Protein AF-A0A4R3E0W0-F1 (afdb_monomer)

Nearest PDB structures (foldseek):
  1n26-assembly1_A  TM=5.695E-01  e=1.295E-02  Homo sapiens
  6v8i-assembly1_BJ  TM=6.475E-01  e=3.411E-02  Dubowvirus dv80alpha
  5fuc-assembly2_C  TM=5.820E-01  e=2.470E-02  Homo sapiens
  6v8i-assembly1_DK  TM=6.046E-01  e=4.971E-02  Dubowvirus dv80alpha
  1u41-assembly1_B  TM=4.455E-01  e=6.505E-02  Mus musculus

Foldseek 3Di:
DDWDWDWDWDDDPPQFPKIKTQTAGPVRD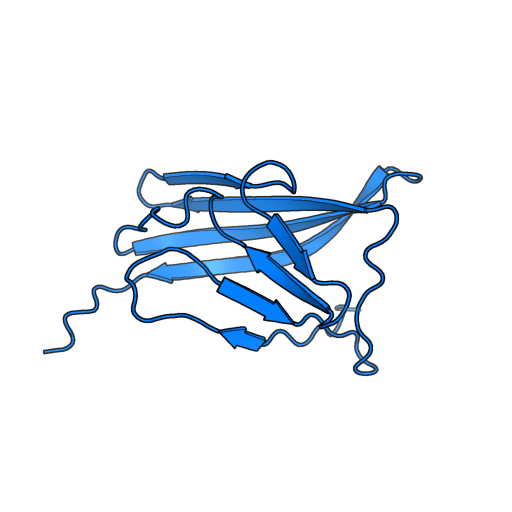QDDPPQKWKWKWKDDPPDTDIDTPVFAWDADPVRSMIMGHGPVRPDHDDFAKIKMWMWMARNVPRDIDTPDIDMDGHHPPPPD

Mean predicted aligned error: 6.67 Å

Radius of gyration: 14.67 Å; Cα contacts (8 Å, |Δi|>4): 225; chains: 1; bounding box: 36×29×45 Å

Structure (mmCIF, N/CA/C/O backbone):
data_AF-A0A4R3E0W0-F1
#
_entry.id   AF-A0A4R3E0W0-F1
#
loop_
_atom_site.group_PDB
_atom_site.id
_atom_site.type_symbol
_atom_site.label_atom_id
_atom_site.label_alt_id
_atom_site.label_comp_id
_atom_site.label_asym_id
_atom_site.label_entity_id
_atom_site.label_seq_id
_atom_site.pdbx_PDB_ins_code
_atom_site.Cartn_x
_atom_site.Cartn_y
_atom_site.Cartn_z
_atom_site.occupancy
_atom_site.B_iso_or_equiv
_atom_site.auth_seq_id
_atom_site.auth_comp_id
_atom_site.auth_asym_id
_atom_site.auth_atom_id
_atom_site.pdbx_PDB_model_num
ATOM 1 N N . MET A 1 1 ? 2.244 -15.351 -16.275 1.00 36.16 1 MET A N 1
ATOM 2 C CA . MET A 1 1 ? 3.414 -15.180 -15.389 1.00 36.16 1 MET A CA 1
ATOM 3 C C . MET A 1 1 ? 2.991 -14.205 -14.309 1.00 36.16 1 MET A C 1
ATOM 5 O O . MET A 1 1 ? 2.738 -13.058 -14.642 1.00 36.16 1 MET A O 1
ATOM 9 N N . GLY A 1 2 ? 2.767 -14.678 -13.081 1.00 40.38 2 GLY A N 1
ATOM 10 C CA . GLY A 1 2 ? 2.476 -13.800 -11.944 1.00 40.38 2 GLY A CA 1
ATOM 11 C C . GLY A 1 2 ? 3.788 -13.241 -11.407 1.00 40.38 2 GLY A C 1
ATOM 12 O O . GLY A 1 2 ? 4.766 -13.984 -11.329 1.00 40.38 2 GLY A O 1
ATOM 13 N N . ALA A 1 3 ? 3.840 -11.948 -11.107 1.00 44.12 3 ALA A N 1
ATOM 14 C CA . ALA A 1 3 ? 5.020 -11.365 -10.490 1.00 44.12 3 ALA A CA 1
ATOM 15 C C . ALA A 1 3 ? 5.093 -11.836 -9.028 1.00 44.12 3 ALA A C 1
ATOM 17 O O . ALA A 1 3 ? 4.167 -11.605 -8.254 1.00 44.12 3 ALA A O 1
ATOM 18 N N . ALA A 1 4 ? 6.157 -12.565 -8.683 1.00 47.25 4 ALA A N 1
ATOM 19 C CA . ALA A 1 4 ? 6.397 -13.069 -7.336 1.00 47.25 4 ALA A CA 1
ATOM 20 C C . ALA A 1 4 ? 6.996 -11.940 -6.490 1.00 47.25 4 ALA A C 1
ATOM 22 O O . ALA A 1 4 ? 8.214 -11.826 -6.385 1.00 47.25 4 ALA A O 1
ATOM 23 N N . TYR A 1 5 ? 6.133 -11.071 -5.969 1.00 53.31 5 TYR A N 1
ATOM 24 C CA . TYR A 1 5 ? 6.519 -10.114 -4.941 1.00 53.31 5 TYR A CA 1
ATOM 25 C C . TYR A 1 5 ? 6.228 -10.723 -3.570 1.00 53.31 5 TYR A C 1
ATOM 27 O O . TYR A 1 5 ? 5.110 -11.172 -3.313 1.00 53.31 5 TYR A O 1
ATOM 35 N N . GLU A 1 6 ? 7.234 -10.756 -2.700 1.00 54.75 6 GLU A N 1
ATOM 36 C CA . GLU A 1 6 ? 7.047 -11.041 -1.276 1.00 54.75 6 GLU A CA 1
ATOM 37 C C . GLU A 1 6 ? 6.745 -9.721 -0.553 1.00 54.75 6 GLU A C 1
ATOM 39 O O . GLU A 1 6 ? 7.366 -8.694 -0.837 1.00 54.75 6 GLU A O 1
ATOM 44 N N . CYS A 1 7 ? 5.756 -9.739 0.344 1.00 55.00 7 CYS A N 1
ATOM 45 C CA . CYS A 1 7 ? 5.312 -8.578 1.106 1.00 55.00 7 CYS A CA 1
ATOM 46 C C . CYS A 1 7 ? 5.224 -8.954 2.586 1.00 55.00 7 CYS A C 1
ATOM 48 O O . CYS A 1 7 ? 4.377 -9.762 2.972 1.00 55.00 7 CYS A O 1
ATOM 50 N N . THR A 1 8 ? 6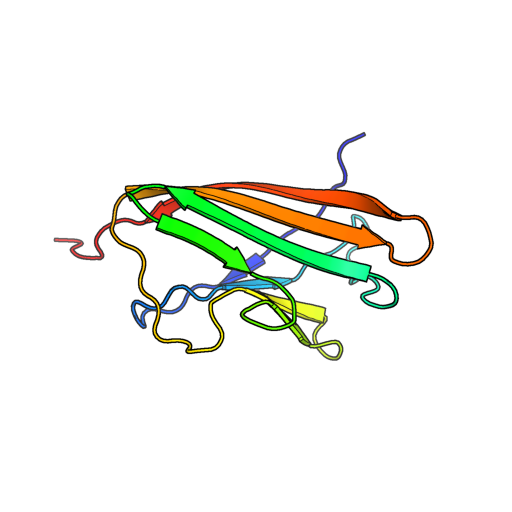.059 -8.329 3.412 1.00 62.22 8 THR A N 1
ATOM 51 C CA . THR A 1 8 ? 5.891 -8.333 4.869 1.00 62.22 8 THR A CA 1
ATOM 52 C C . THR A 1 8 ? 5.020 -7.146 5.255 1.00 62.22 8 THR A C 1
ATOM 54 O O . THR A 1 8 ? 5.318 -6.024 4.850 1.00 62.22 8 THR A O 1
ATOM 57 N N . LEU A 1 9 ? 3.948 -7.407 6.004 1.00 63.09 9 LEU A N 1
ATOM 58 C CA . LEU A 1 9 ? 3.040 -6.393 6.532 1.00 63.09 9 LEU A CA 1
ATOM 59 C C . LEU A 1 9 ? 3.196 -6.331 8.053 1.00 63.09 9 LEU A C 1
ATOM 61 O O . LEU A 1 9 ? 2.978 -7.330 8.736 1.00 63.09 9 LEU A O 1
ATOM 65 N N . GLU A 1 10 ? 3.564 -5.160 8.563 1.00 60.84 10 GLU A N 1
ATOM 66 C CA . GLU A 1 10 ? 3.673 -4.883 9.998 1.00 60.84 10 GLU A CA 1
ATOM 67 C C . GLU A 1 10 ? 2.551 -3.922 10.421 1.00 60.84 10 GLU A C 1
ATOM 69 O O . GLU A 1 10 ? 2.322 -2.904 9.765 1.00 60.84 10 GLU A O 1
ATOM 74 N N . THR A 1 11 ? 1.833 -4.259 11.498 1.00 59.94 11 THR A N 1
ATOM 75 C CA . THR A 1 11 ? 0.737 -3.457 12.073 1.00 59.94 11 THR A CA 1
ATOM 76 C C . THR A 1 11 ? 1.032 -3.125 13.531 1.00 59.94 11 THR A C 1
ATOM 78 O O . THR A 1 11 ? 1.499 -3.995 14.269 1.00 59.94 11 THR A O 1
ATOM 81 N N . THR A 1 12 ? 0.723 -1.902 13.958 1.00 58.69 12 THR A N 1
ATOM 82 C CA . THR A 1 12 ? 0.850 -1.436 15.349 1.00 58.69 12 THR A CA 1
ATOM 83 C C . THR A 1 12 ? -0.461 -1.643 16.123 1.00 58.69 12 THR A C 1
ATOM 85 O O . THR A 1 12 ? -1.522 -1.855 15.535 1.00 58.69 12 THR A O 1
ATOM 88 N N . ASP A 1 13 ? -0.404 -1.622 17.458 1.00 61.56 13 ASP A N 1
ATOM 89 C CA . ASP A 1 13 ? -1.578 -1.726 18.341 1.00 61.56 13 ASP A CA 1
ATOM 90 C C . ASP A 1 13 ? -2.277 -0.37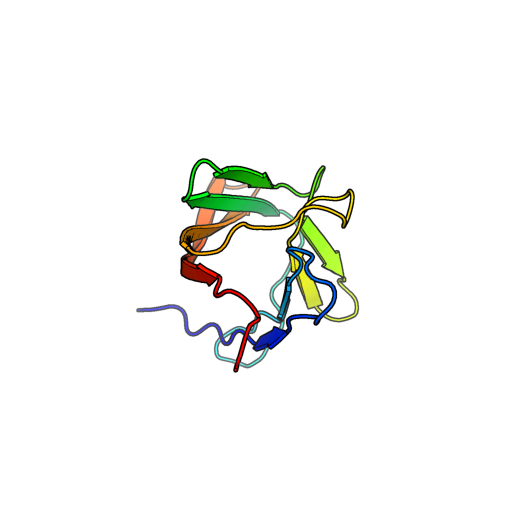4 18.590 1.00 61.56 13 ASP A C 1
ATOM 92 O O . ASP A 1 13 ? -3.254 -0.307 19.335 1.00 61.56 13 ASP A O 1
ATOM 96 N N . ASP A 1 14 ? -1.818 0.703 17.947 1.00 65.69 14 ASP A N 1
ATOM 97 C CA . ASP A 1 14 ? -2.206 2.091 18.239 1.00 65.69 14 ASP A CA 1
ATOM 98 C C . ASP A 1 14 ? -3.585 2.521 17.681 1.00 65.69 14 ASP A C 1
ATOM 100 O O . ASP A 1 14 ? -3.938 3.703 17.684 1.00 65.69 14 ASP A O 1
ATOM 104 N N . GLU A 1 15 ? -4.417 1.564 17.264 1.00 69.81 15 GLU A N 1
ATOM 105 C CA . GLU A 1 15 ? -5.734 1.752 16.629 1.00 69.81 15 GLU A CA 1
ATOM 106 C C . GLU A 1 15 ? -5.705 2.579 15.325 1.00 69.81 15 GLU A C 1
ATOM 108 O O . GLU A 1 15 ? -6.769 2.826 14.742 1.00 69.81 15 GLU A O 1
ATOM 113 N N . THR A 1 16 ? -4.532 3.016 14.846 1.00 82.88 16 THR A N 1
ATOM 114 C CA . THR A 1 16 ? -4.408 3.814 13.624 1.00 82.88 16 THR A CA 1
ATOM 115 C C . THR A 1 16 ? -4.298 2.929 12.390 1.00 82.88 16 THR A C 1
ATOM 117 O O . THR A 1 16 ? -3.802 1.803 12.413 1.00 82.88 16 THR A O 1
ATOM 120 N N . PHE A 1 17 ? -4.805 3.436 11.270 1.00 84.50 17 PHE A N 1
ATOM 121 C CA . PHE A 1 17 ? -4.613 2.796 9.983 1.00 84.50 17 PHE A CA 1
ATOM 122 C C . PHE A 1 17 ? -3.267 3.201 9.396 1.00 84.50 17 PHE A C 1
ATOM 124 O O . PHE A 1 17 ? -3.153 4.188 8.663 1.00 84.50 17 PHE A O 1
ATOM 131 N N . LEU A 1 18 ? -2.259 2.408 9.737 1.00 88.12 18 LEU A N 1
ATOM 132 C CA . LEU A 1 18 ? -0.900 2.551 9.257 1.00 88.12 18 LEU A CA 1
ATOM 133 C C . LEU A 1 18 ? -0.299 1.166 9.048 1.00 88.12 18 LEU A C 1
ATOM 135 O O . LEU A 1 18 ? -0.389 0.302 9.918 1.00 88.12 18 LEU A O 1
ATOM 139 N N . PHE A 1 19 ? 0.310 0.952 7.890 1.00 85.75 19 PHE A N 1
ATOM 140 C CA . PHE A 1 19 ? 1.070 -0.263 7.638 1.00 85.75 19 PHE A CA 1
ATOM 141 C C . PHE A 1 19 ? 2.252 0.038 6.726 1.00 85.75 19 PHE A C 1
ATOM 143 O O . PHE A 1 19 ? 2.173 0.883 5.828 1.00 85.75 19 PHE A O 1
ATOM 150 N N . SER A 1 20 ? 3.344 -0.678 6.958 1.00 88.19 20 SER A N 1
ATOM 151 C CA . SER A 1 20 ? 4.538 -0.618 6.123 1.00 88.19 20 SER A CA 1
ATOM 152 C C . SER A 1 20 ? 4.675 -1.913 5.336 1.00 88.19 20 SER A C 1
ATOM 154 O O . SER A 1 20 ? 4.386 -3.000 5.840 1.00 88.19 20 SER A O 1
ATOM 156 N N . ILE A 1 21 ? 5.100 -1.779 4.084 1.00 85.75 21 ILE A N 1
ATOM 157 C CA . ILE A 1 21 ? 5.384 -2.881 3.175 1.00 85.75 21 ILE A CA 1
ATOM 158 C C . ILE A 1 21 ? 6.854 -2.821 2.782 1.00 85.75 21 ILE A C 1
ATOM 160 O O . ILE A 1 21 ? 7.382 -1.760 2.454 1.00 85.75 21 ILE A O 1
ATOM 164 N N . LEU A 1 22 ? 7.489 -3.989 2.756 1.00 87.19 22 LEU A N 1
ATOM 165 C CA . LEU A 1 22 ? 8.832 -4.193 2.219 1.00 87.19 22 LEU A CA 1
ATOM 166 C C . LEU A 1 22 ? 8.733 -5.018 0.930 1.00 87.19 22 LEU A C 1
ATOM 168 O O . LEU A 1 22 ? 8.837 -6.245 0.991 1.00 87.19 22 LEU A O 1
ATOM 172 N N . PRO A 1 23 ? 8.479 -4.389 -0.230 1.00 80.19 23 PRO A N 1
ATOM 173 C CA . PRO A 1 23 ? 8.367 -5.124 -1.478 1.00 80.19 23 PRO A CA 1
ATOM 174 C C . PRO A 1 23 ? 9.733 -5.641 -1.920 1.00 80.19 23 PRO A C 1
ATOM 176 O O . PRO A 1 23 ? 10.734 -4.922 -1.892 1.00 80.19 23 PRO A O 1
ATOM 179 N N . ARG A 1 24 ? 9.763 -6.891 -2.379 1.00 82.62 24 ARG A N 1
ATOM 180 C CA . ARG A 1 24 ? 10.947 -7.512 -2.981 1.00 82.62 24 ARG A CA 1
ATOM 181 C C . ARG A 1 24 ? 10.579 -8.215 -4.272 1.00 82.62 24 ARG A C 1
ATOM 183 O O . ARG A 1 24 ? 9.521 -8.832 -4.343 1.00 82.62 24 ARG A O 1
ATOM 190 N N . ASP A 1 25 ? 11.437 -8.120 -5.282 1.00 80.06 25 ASP A N 1
ATOM 191 C CA . ASP A 1 25 ? 11.298 -8.927 -6.494 1.00 80.06 25 ASP A CA 1
ATOM 192 C C . ASP A 1 25 ? 11.576 -10.419 -6.217 1.00 80.06 25 ASP A C 1
ATOM 194 O O . ASP A 1 25 ? 11.996 -10.809 -5.127 1.00 80.06 25 ASP A O 1
ATOM 198 N N . ALA A 1 26 ? 11.385 -11.267 -7.230 1.00 76.19 26 ALA A N 1
ATOM 199 C CA . ALA A 1 26 ? 11.624 -12.708 -7.114 1.00 76.19 26 ALA A CA 1
ATOM 200 C C . ALA A 1 26 ? 13.089 -13.076 -6.782 1.00 76.19 26 ALA A C 1
ATOM 202 O O . ALA A 1 26 ? 13.363 -14.212 -6.401 1.00 76.19 26 ALA A O 1
ATOM 203 N N . GLY A 1 27 ? 14.030 -12.145 -6.962 1.00 81.06 27 GLY A N 1
ATOM 204 C CA . GLY A 1 27 ? 15.437 -12.282 -6.591 1.00 81.06 27 GLY A CA 1
ATOM 205 C C . GLY A 1 27 ? 15.764 -11.729 -5.199 1.00 81.06 27 GLY A C 1
ATOM 206 O O . GLY A 1 27 ? 16.924 -11.782 -4.798 1.00 81.06 27 GLY A O 1
ATOM 207 N N . GLY A 1 28 ? 14.776 -11.205 -4.467 1.00 79.94 28 GLY A N 1
ATOM 208 C CA . GLY A 1 28 ? 14.941 -10.591 -3.149 1.00 79.94 28 GLY A CA 1
ATOM 209 C C . GLY A 1 28 ? 15.388 -9.124 -3.179 1.00 79.94 28 GLY A C 1
ATOM 210 O O . GLY A 1 28 ? 15.616 -8.541 -2.110 1.00 79.94 28 GLY A O 1
ATOM 211 N N . ASN A 1 29 ? 15.509 -8.513 -4.362 1.00 81.19 29 ASN A N 1
ATOM 212 C CA . ASN A 1 29 ? 15.953 -7.130 -4.514 1.00 81.19 29 ASN A CA 1
ATOM 213 C C . ASN A 1 29 ? 14.813 -6.154 -4.221 1.00 81.19 29 ASN A C 1
ATOM 215 O O . ASN A 1 29 ? 13.654 -6.404 -4.560 1.00 81.19 29 ASN A O 1
ATOM 219 N N . ALA A 1 30 ? 15.160 -5.012 -3.632 1.00 81.50 30 ALA A N 1
ATOM 220 C CA . ALA A 1 30 ? 14.237 -3.896 -3.479 1.00 81.50 30 ALA A CA 1
ATOM 221 C C . ALA A 1 30 ? 13.840 -3.314 -4.852 1.00 81.50 30 ALA A C 1
ATOM 223 O O . ALA A 1 30 ? 14.669 -3.297 -5.771 1.00 81.50 30 ALA A O 1
ATOM 224 N N . PRO A 1 31 ? 12.604 -2.809 -5.015 1.00 77.69 31 PRO A N 1
ATOM 225 C CA . PRO A 1 31 ? 12.211 -2.125 -6.236 1.00 77.69 31 PRO A CA 1
ATOM 226 C C . PRO A 1 31 ? 12.946 -0.791 -6.390 1.00 77.69 31 PRO A C 1
ATOM 228 O O . PRO A 1 31 ? 13.405 -0.177 -5.429 1.00 77.69 31 PRO A O 1
ATOM 231 N N . THR A 1 32 ? 13.036 -0.325 -7.634 1.00 81.25 32 THR A N 1
ATOM 232 C CA . THR A 1 32 ? 13.509 1.028 -7.936 1.00 81.25 32 THR A CA 1
ATOM 233 C C . THR A 1 32 ? 12.340 2.000 -7.844 1.00 81.25 32 THR A C 1
ATOM 235 O O . THR A 1 32 ? 11.390 1.881 -8.613 1.00 81.25 32 THR A O 1
ATOM 238 N N . TRP A 1 33 ? 12.434 2.968 -6.933 1.00 80.62 33 TRP A N 1
ATOM 239 C CA . TRP A 1 33 ? 11.358 3.928 -6.665 1.00 80.62 33 TRP A CA 1
ATOM 240 C C . TRP A 1 33 ? 11.364 5.157 -7.592 1.00 80.62 33 TRP A C 1
ATOM 242 O O . TRP A 1 33 ? 10.375 5.881 -7.702 1.00 80.62 33 TRP A O 1
ATOM 252 N N . ALA A 1 34 ? 12.474 5.408 -8.287 1.00 81.88 34 ALA A N 1
ATOM 253 C CA . ALA A 1 34 ? 12.618 6.573 -9.154 1.00 81.88 34 ALA A CA 1
ATOM 254 C C . ALA A 1 34 ? 11.727 6.489 -10.408 1.00 81.88 34 ALA A C 1
ATOM 256 O O . ALA A 1 34 ? 11.625 5.437 -11.034 1.00 81.88 34 ALA A O 1
ATOM 257 N N . ASN A 1 35 ? 11.184 7.633 -10.840 1.00 87.00 35 ASN A N 1
ATOM 258 C CA . ASN A 1 35 ? 10.336 7.798 -12.035 1.00 87.00 35 ASN A CA 1
ATOM 259 C C . ASN A 1 35 ? 8.953 7.131 -11.974 1.00 87.00 35 ASN A C 1
ATOM 261 O O . ASN A 1 35 ? 8.345 6.894 -13.023 1.00 87.00 35 ASN A O 1
ATOM 265 N N . PHE A 1 36 ? 8.428 6.868 -10.782 1.00 88.94 36 PHE A N 1
ATOM 266 C CA . PHE A 1 36 ? 7.075 6.351 -10.607 1.00 88.94 36 PHE A CA 1
ATOM 267 C C . PHE A 1 36 ? 6.234 7.287 -9.746 1.00 88.94 36 PHE A C 1
ATOM 269 O O . PHE A 1 36 ? 6.768 7.995 -8.903 1.00 88.94 36 PHE A O 1
ATOM 276 N N . SER A 1 37 ? 4.926 7.285 -9.987 1.00 91.81 37 SER A N 1
ATOM 277 C CA . SER A 1 37 ? 3.928 7.836 -9.079 1.00 91.81 37 SER A CA 1
ATOM 278 C C . SER A 1 37 ? 3.125 6.707 -8.447 1.00 91.81 37 SER A C 1
ATOM 280 O O . SER A 1 37 ? 2.894 5.661 -9.069 1.00 91.81 37 SER A O 1
ATOM 282 N N . TYR A 1 38 ? 2.682 6.925 -7.214 1.00 92.38 38 TYR A N 1
ATOM 283 C CA . TYR A 1 38 ? 2.047 5.888 -6.408 1.00 92.38 38 TYR A CA 1
ATOM 284 C C . TYR A 1 38 ? 0.635 6.278 -6.006 1.00 92.38 38 TYR A C 1
ATOM 286 O O . TYR A 1 38 ? 0.356 7.430 -5.670 1.00 92.38 38 TYR A O 1
ATOM 294 N N . ALA A 1 39 ? -0.253 5.290 -6.024 1.00 94.44 39 ALA A N 1
ATOM 295 C CA . ALA A 1 39 ? -1.624 5.449 -5.584 1.00 94.44 39 ALA A CA 1
ATOM 296 C C . ALA A 1 39 ? -2.067 4.231 -4.779 1.00 94.44 39 ALA A C 1
ATOM 298 O O . ALA A 1 39 ? -1.899 3.083 -5.198 1.00 94.44 39 ALA A O 1
ATOM 299 N N . TYR A 1 40 ? -2.688 4.494 -3.639 1.00 94.56 40 TYR A N 1
ATOM 300 C CA . TYR A 1 40 ? -3.333 3.495 -2.810 1.00 94.56 40 TYR A CA 1
ATOM 301 C C . TYR A 1 40 ? -4.816 3.820 -2.693 1.00 94.56 40 TYR A C 1
ATOM 303 O O . TYR A 1 40 ? -5.198 4.972 -2.509 1.00 94.56 40 TYR A O 1
ATOM 311 N N . SER A 1 41 ? -5.659 2.799 -2.784 1.00 94.25 41 SER A N 1
ATOM 312 C CA . SER A 1 41 ? -7.101 2.934 -2.600 1.00 94.25 41 SER A CA 1
ATOM 313 C C . SER A 1 41 ? -7.591 1.974 -1.530 1.00 94.25 41 SER A C 1
ATOM 315 O O . SER A 1 41 ? -7.114 0.843 -1.441 1.00 94.25 41 SER A O 1
ATOM 317 N N . LEU A 1 42 ? -8.558 2.427 -0.736 1.00 93.44 42 LEU A N 1
ATOM 318 C CA . LEU A 1 42 ? -9.259 1.630 0.262 1.00 93.44 42 LEU A CA 1
ATOM 319 C C . LEU A 1 42 ? -10.738 2.022 0.268 1.00 93.44 42 LEU A C 1
ATOM 321 O O . LEU A 1 42 ? -11.085 3.176 0.518 1.00 93.44 42 LEU A O 1
ATOM 325 N N . VAL A 1 43 ? -11.620 1.059 0.014 1.00 93.94 43 VAL A N 1
ATOM 326 C CA . VAL A 1 43 ? -13.066 1.283 -0.073 1.00 93.94 43 VAL A CA 1
ATOM 327 C C . VAL A 1 43 ? -13.816 0.199 0.691 1.00 93.94 43 VAL A C 1
ATOM 329 O O . VAL A 1 43 ? -13.626 -0.992 0.453 1.00 93.94 43 VAL A O 1
ATOM 332 N N . GLY A 1 44 ? -14.707 0.598 1.593 1.00 92.25 44 GLY A N 1
ATOM 333 C CA . GLY A 1 44 ? -15.513 -0.328 2.389 1.00 92.25 44 GLY A CA 1
ATOM 334 C C . GLY A 1 44 ? -16.104 0.345 3.618 1.00 92.25 44 GLY A C 1
ATOM 335 O O . GLY A 1 44 ? -15.621 1.387 4.045 1.00 92.25 44 GLY A O 1
ATOM 336 N N . CYS A 1 45 ? -17.177 -0.217 4.175 1.00 88.44 45 CYS A N 1
ATOM 337 C CA . CYS A 1 45 ? -17.792 0.261 5.424 1.00 88.44 45 CYS A CA 1
ATOM 338 C C . CYS A 1 45 ? -18.068 1.785 5.487 1.00 88.44 45 CYS A C 1
ATOM 340 O O . CYS A 1 45 ? -17.941 2.398 6.546 1.00 88.44 45 CYS A O 1
ATOM 342 N N . GLY A 1 46 ? -18.434 2.407 4.357 1.00 87.69 46 GLY A N 1
ATOM 343 C CA . GLY A 1 46 ? -18.670 3.857 4.256 1.00 87.69 46 GLY A CA 1
ATOM 344 C C . GLY A 1 46 ? -17.407 4.722 4.132 1.00 87.69 46 GLY A C 1
ATOM 345 O O . GLY A 1 46 ? -17.516 5.944 4.107 1.00 87.69 46 GLY A O 1
ATOM 346 N N . VAL A 1 47 ? -16.226 4.109 4.037 1.00 89.75 47 VAL A N 1
ATOM 347 C CA . VAL A 1 47 ? -14.938 4.759 3.763 1.00 89.75 47 VAL A CA 1
ATOM 348 C C . VAL A 1 47 ? -14.621 4.651 2.272 1.00 89.75 47 VAL A C 1
ATOM 350 O O . VAL A 1 47 ? -14.797 3.593 1.664 1.00 89.75 47 VAL A O 1
ATOM 353 N N . CYS A 1 48 ? -14.122 5.745 1.702 1.00 93.00 48 CYS A N 1
ATOM 354 C CA . CYS A 1 48 ? -13.478 5.786 0.395 1.00 93.00 48 CYS A CA 1
ATOM 355 C C . CYS A 1 48 ? -12.224 6.647 0.530 1.00 93.00 48 CYS A C 1
ATOM 357 O O . CYS A 1 48 ? -12.305 7.873 0.538 1.00 93.00 48 CYS A O 1
ATOM 359 N N . LEU A 1 49 ? -11.082 5.992 0.687 1.00 92.00 49 LEU A N 1
ATOM 360 C CA . LEU A 1 49 ? -9.787 6.627 0.856 1.00 92.00 49 LEU A CA 1
ATOM 361 C C . LEU A 1 49 ? -8.961 6.409 -0.410 1.00 92.00 49 LEU A C 1
ATOM 363 O O . LEU A 1 49 ? -8.892 5.300 -0.939 1.00 92.00 49 LEU A O 1
ATOM 367 N N . THR A 1 50 ? -8.348 7.477 -0.902 1.00 94.25 50 THR A N 1
ATOM 368 C CA . THR A 1 50 ? -7.341 7.433 -1.963 1.00 94.25 50 THR A CA 1
ATOM 369 C C . THR A 1 50 ? -6.142 8.203 -1.450 1.00 94.25 50 THR A C 1
ATOM 371 O O . THR A 1 50 ? -6.303 9.354 -1.064 1.00 94.25 50 THR A O 1
ATOM 374 N N . LEU A 1 51 ? -4.991 7.544 -1.389 1.00 94.81 51 LEU A N 1
ATOM 375 C CA . LEU A 1 51 ? -3.737 8.115 -0.921 1.00 94.81 51 LEU A CA 1
ATOM 376 C C . LEU A 1 51 ? -2.735 8.149 -2.067 1.00 94.81 51 LEU A C 1
ATOM 378 O O . LEU A 1 51 ? -2.714 7.272 -2.933 1.00 94.81 51 LEU A O 1
ATOM 382 N N . THR A 1 52 ? -1.888 9.157 -2.021 1.00 95.12 52 THR A N 1
ATOM 383 C CA . THR A 1 52 ? -0.791 9.453 -2.929 1.00 95.12 52 THR A CA 1
ATOM 384 C C . THR A 1 52 ? 0.437 9.837 -2.107 1.00 95.12 52 THR A C 1
ATOM 386 O O . THR A 1 52 ? 0.392 9.919 -0.878 1.00 95.12 52 THR A O 1
ATOM 389 N N . GLU A 1 53 ? 1.540 10.136 -2.782 1.00 92.38 53 GLU A N 1
ATOM 390 C CA . GLU A 1 53 ? 2.753 10.668 -2.144 1.00 92.38 53 GLU A CA 1
ATOM 391 C C . GLU A 1 53 ? 2.531 12.011 -1.430 1.00 92.38 53 GLU A C 1
ATOM 393 O O . GLU A 1 53 ? 3.327 12.401 -0.582 1.00 92.38 53 GLU A O 1
ATOM 398 N N . ALA A 1 54 ? 1.454 12.734 -1.753 1.00 92.00 54 ALA A N 1
ATOM 399 C CA . ALA A 1 54 ? 1.159 14.022 -1.135 1.00 92.00 54 ALA A CA 1
ATOM 400 C C . ALA A 1 54 ? 0.455 13.907 0.229 1.00 92.00 54 ALA A C 1
ATOM 402 O O . ALA A 1 54 ? 0.493 14.862 1.004 1.00 92.00 54 ALA A O 1
ATOM 403 N N . ASP A 1 55 ? -0.228 12.792 0.504 1.00 92.06 55 ASP A N 1
ATOM 404 C CA . ASP A 1 55 ? -1.217 12.709 1.590 1.00 92.06 55 ASP A CA 1
ATOM 405 C C . ASP A 1 55 ? -1.298 11.354 2.311 1.00 92.06 55 ASP A C 1
ATOM 407 O O . ASP A 1 55 ? -2.093 11.198 3.247 1.00 92.06 55 ASP A O 1
ATOM 411 N N . GLY A 1 56 ? -0.469 10.373 1.945 1.00 91.94 56 GLY A N 1
ATOM 412 C CA . GLY A 1 56 ? -0.385 9.161 2.755 1.00 91.94 56 GLY A CA 1
ATOM 413 C C . GLY A 1 56 ? 0.503 8.023 2.278 1.00 91.94 56 GLY A C 1
ATOM 414 O O . GLY A 1 56 ? 0.424 6.933 2.844 1.00 91.94 56 GLY A O 1
ATOM 415 N N . ILE A 1 57 ? 1.327 8.234 1.257 1.00 93.81 57 ILE A N 1
ATOM 416 C CA . ILE A 1 57 ? 2.336 7.269 0.824 1.00 93.81 57 ILE A CA 1
ATOM 417 C C . ILE A 1 57 ? 3.712 7.874 1.073 1.00 93.81 57 ILE A C 1
ATOM 419 O O . ILE A 1 57 ? 4.049 8.909 0.510 1.00 93.81 57 ILE A O 1
ATOM 423 N N . GLU A 1 58 ? 4.508 7.216 1.907 1.00 92.69 58 GLU A N 1
ATOM 424 C CA . GLU A 1 58 ? 5.892 7.598 2.184 1.00 92.69 58 GLU A CA 1
ATOM 425 C C . GLU A 1 58 ? 6.829 6.467 1.767 1.00 92.69 58 GLU A C 1
ATOM 427 O O . GLU A 1 58 ? 6.559 5.295 2.033 1.00 92.69 58 GLU A O 1
ATOM 432 N N . ILE A 1 59 ? 7.934 6.826 1.115 1.00 90.31 59 ILE A N 1
ATOM 433 C CA . ILE A 1 59 ? 8.966 5.888 0.674 1.00 90.31 59 ILE A CA 1
ATOM 434 C C . ILE A 1 59 ? 10.255 6.222 1.411 1.00 90.31 59 ILE A C 1
ATOM 436 O O . ILE A 1 59 ? 10.773 7.333 1.301 1.00 90.31 59 ILE A O 1
ATOM 440 N N . ASP A 1 60 ? 10.784 5.245 2.136 1.00 89.88 60 ASP A N 1
ATOM 441 C CA . ASP A 1 60 ? 12.131 5.297 2.684 1.00 89.88 60 ASP A CA 1
ATOM 442 C C . ASP A 1 60 ? 13.076 4.528 1.756 1.00 89.88 60 ASP A C 1
ATOM 444 O O . ASP A 1 60 ? 13.122 3.296 1.754 1.00 89.88 60 ASP A O 1
ATOM 448 N N . GLU A 1 61 ? 13.847 5.260 0.951 1.00 85.19 61 GLU A N 1
ATOM 449 C CA . GLU A 1 61 ? 14.813 4.668 0.022 1.00 85.19 61 GLU A CA 1
ATOM 450 C C . GLU A 1 61 ? 15.965 3.938 0.731 1.00 85.19 61 GLU A C 1
ATOM 452 O O . GLU A 1 61 ? 16.548 3.023 0.148 1.00 85.19 61 GLU A O 1
ATOM 457 N N . ALA A 1 62 ? 16.297 4.296 1.978 1.00 86.50 62 ALA A N 1
ATOM 458 C CA . ALA A 1 62 ? 17.403 3.672 2.704 1.00 86.50 62 ALA A CA 1
ATOM 459 C C . ALA A 1 62 ? 17.055 2.248 3.159 1.00 86.50 62 ALA A C 1
ATOM 461 O O . ALA A 1 62 ? 17.920 1.370 3.179 1.00 86.50 62 ALA A O 1
ATOM 462 N N . THR A 1 63 ? 15.789 2.018 3.509 1.00 85.56 63 THR A N 1
ATOM 463 C CA . THR A 1 63 ? 15.279 0.713 3.957 1.00 85.56 63 THR A CA 1
ATOM 464 C C . THR A 1 63 ? 14.439 -0.003 2.899 1.00 85.56 63 THR A C 1
ATOM 466 O O . THR A 1 63 ? 14.097 -1.173 3.077 1.00 85.56 63 THR A O 1
ATOM 469 N N . ALA A 1 64 ? 14.141 0.675 1.785 1.00 85.88 64 ALA A N 1
ATOM 470 C CA . ALA A 1 64 ? 13.168 0.267 0.777 1.00 85.88 64 ALA A CA 1
ATOM 471 C C . ALA A 1 64 ? 11.772 -0.020 1.361 1.00 85.88 64 ALA A C 1
ATOM 473 O O . ALA A 1 64 ? 11.055 -0.895 0.868 1.00 85.88 64 ALA A O 1
ATOM 474 N N . ALA A 1 65 ? 11.393 0.705 2.415 1.00 88.12 65 ALA A N 1
ATOM 475 C CA . ALA A 1 65 ? 10.081 0.595 3.035 1.00 88.12 65 ALA A CA 1
ATOM 476 C C . ALA A 1 65 ? 9.082 1.555 2.382 1.00 88.12 65 ALA A C 1
ATOM 478 O O . ALA A 1 65 ? 9.379 2.724 2.141 1.00 88.12 65 ALA A O 1
ATOM 479 N N . LEU A 1 66 ? 7.878 1.047 2.133 1.00 89.69 66 LEU A N 1
ATOM 480 C CA . LEU A 1 66 ? 6.723 1.806 1.677 1.00 89.69 66 LEU A CA 1
ATOM 481 C C . LEU A 1 66 ? 5.706 1.872 2.813 1.00 89.69 66 LEU A C 1
ATOM 483 O O . LEU A 1 66 ? 5.100 0.860 3.160 1.00 89.69 66 LEU A O 1
ATOM 487 N N . THR A 1 67 ? 5.491 3.055 3.369 1.00 91.88 67 THR A N 1
ATOM 488 C CA . THR A 1 67 ? 4.525 3.282 4.445 1.00 91.88 67 THR A CA 1
ATOM 489 C C . THR A 1 67 ? 3.244 3.868 3.873 1.00 91.88 67 THR A C 1
ATOM 491 O O . THR A 1 67 ? 3.272 4.890 3.186 1.00 91.88 67 THR A O 1
ATOM 494 N N . ILE A 1 68 ? 2.111 3.228 4.166 1.00 91.75 68 ILE A N 1
ATOM 495 C CA . ILE A 1 68 ? 0.792 3.618 3.667 1.00 91.75 68 ILE A CA 1
ATOM 496 C C . ILE A 1 68 ? -0.131 3.936 4.845 1.00 91.75 68 ILE A C 1
ATOM 498 O O . ILE A 1 68 ? -0.362 3.111 5.728 1.00 91.75 68 ILE A O 1
ATOM 502 N N . GLY A 1 69 ? -0.698 5.137 4.822 1.00 92.12 69 GLY A N 1
ATOM 503 C CA . GLY A 1 69 ? -1.710 5.609 5.764 1.00 92.12 69 GLY A CA 1
ATOM 504 C C . GLY A 1 69 ? -1.849 7.132 5.680 1.00 92.12 69 GLY A C 1
ATOM 505 O O . GLY A 1 69 ? -0.891 7.782 5.272 1.00 92.12 69 GLY A O 1
ATOM 506 N N . PRO A 1 70 ? -2.991 7.731 6.056 1.00 91.06 70 PRO A N 1
ATOM 507 C CA . PRO A 1 70 ? -3.172 9.184 5.998 1.00 91.06 70 PRO A CA 1
ATOM 508 C C . PRO A 1 70 ? -2.068 9.954 6.736 1.00 91.06 70 PRO A C 1
ATOM 510 O O . PRO A 1 70 ? -1.654 9.545 7.823 1.00 91.06 70 PRO A O 1
ATOM 513 N N . SER A 1 71 ? -1.615 11.083 6.181 1.00 87.44 71 SER A N 1
ATOM 514 C CA . SER A 1 71 ? -0.515 11.885 6.753 1.00 87.44 71 SER A CA 1
ATOM 515 C C . SER A 1 71 ? -0.765 12.393 8.175 1.00 87.44 71 SER A C 1
ATOM 517 O O . SER A 1 71 ? 0.189 12.676 8.892 1.00 87.44 71 SER A O 1
ATOM 519 N N . ASP A 1 72 ? -2.025 12.509 8.606 1.00 85.69 72 ASP A N 1
ATOM 520 C CA . ASP A 1 72 ? -2.362 12.916 9.975 1.00 85.69 72 ASP A CA 1
ATOM 521 C C . ASP A 1 72 ? -2.055 11.841 11.033 1.00 85.69 72 ASP A C 1
ATOM 523 O O . ASP A 1 72 ? -2.079 12.143 12.226 1.00 85.69 72 ASP A O 1
ATOM 527 N N . ARG A 1 73 ? -1.767 10.599 10.602 1.00 84.88 73 ARG A N 1
ATOM 528 C CA . ARG A 1 73 ? -1.445 9.430 11.442 1.00 84.88 73 ARG A CA 1
ATOM 529 C C . ARG A 1 73 ? -2.438 9.200 12.589 1.00 84.88 73 ARG A C 1
ATOM 531 O O . ARG A 1 73 ? -2.093 8.615 13.606 1.00 84.88 73 ARG A O 1
ATOM 538 N N . SER A 1 74 ? -3.675 9.660 12.429 1.00 85.00 74 SER A N 1
ATOM 539 C CA . SER A 1 74 ? -4.733 9.574 13.443 1.00 85.00 74 SER A CA 1
ATOM 540 C C . SER A 1 74 ? -5.967 8.832 12.939 1.00 85.00 74 SER A C 1
ATOM 542 O O . SER A 1 74 ? -6.857 8.488 13.719 1.00 85.00 74 SER A O 1
ATOM 544 N N . TYR A 1 75 ? -6.028 8.585 11.630 1.00 86.62 75 TYR A N 1
ATOM 545 C CA . TYR A 1 75 ? -7.165 7.951 10.991 1.00 86.62 75 TYR A CA 1
ATOM 546 C C . TYR A 1 75 ? -7.362 6.515 11.471 1.00 86.62 75 TYR A C 1
ATOM 548 O O . TYR A 1 75 ? -6.432 5.711 11.473 1.00 86.62 75 TYR A O 1
ATOM 556 N N . ARG A 1 76 ? -8.603 6.176 11.825 1.00 87.00 76 ARG A N 1
ATOM 557 C CA . ARG A 1 76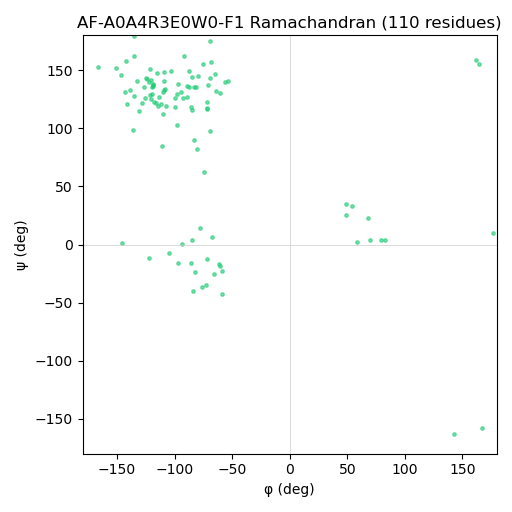 ? -8.981 4.850 12.321 1.00 87.00 76 ARG A CA 1
ATOM 558 C C . ARG A 1 76 ? -10.015 4.220 11.410 1.00 87.00 76 ARG A C 1
ATOM 560 O O . ARG A 1 76 ? -10.998 4.864 11.035 1.00 87.00 76 ARG A O 1
ATOM 567 N N . LEU A 1 77 ? -9.823 2.944 11.095 1.00 86.06 77 LEU A N 1
ATOM 568 C CA . LEU A 1 77 ? -10.833 2.170 10.384 1.00 86.06 77 LEU A CA 1
ATOM 569 C C . LEU A 1 77 ? -11.858 1.603 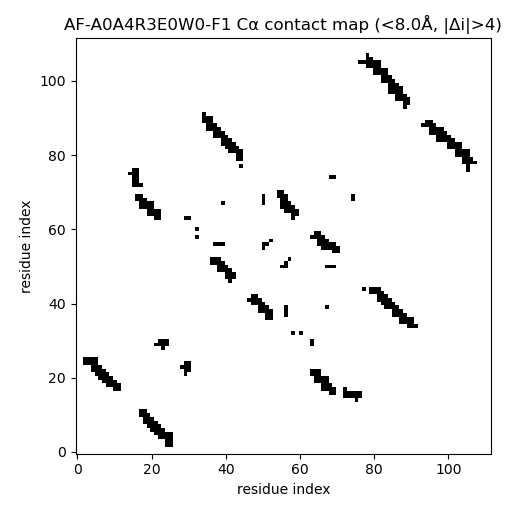11.354 1.00 86.06 77 LEU A C 1
ATOM 571 O O . LEU A 1 77 ? -11.550 1.211 12.476 1.00 86.06 77 LEU A O 1
ATOM 575 N N . ARG A 1 78 ? -13.105 1.550 10.891 1.00 85.50 78 ARG A N 1
ATOM 576 C CA . ARG A 1 78 ? -14.153 0.823 11.598 1.00 85.50 78 ARG A CA 1
ATOM 577 C C . ARG A 1 78 ? -13.955 -0.678 11.369 1.00 85.50 78 ARG A C 1
ATOM 579 O O . ARG A 1 78 ? -13.405 -1.075 10.345 1.00 85.50 78 ARG A O 1
ATOM 586 N N . PRO A 1 79 ? -14.447 -1.529 12.271 1.00 86.94 79 PRO A N 1
ATOM 587 C CA . PRO A 1 79 ? -14.522 -2.955 12.001 1.00 86.94 79 PRO A CA 1
ATOM 588 C C . PRO A 1 79 ? -15.319 -3.245 10.720 1.00 86.94 79 PRO A C 1
ATOM 590 O O . PRO A 1 79 ? -16.353 -2.622 10.457 1.00 86.94 79 PRO A O 1
ATOM 593 N N . GLY A 1 80 ? -14.845 -4.201 9.927 1.00 87.81 80 GLY A N 1
ATOM 594 C CA . GLY A 1 80 ? -15.499 -4.698 8.723 1.00 87.81 80 GLY A CA 1
ATOM 595 C C . GLY A 1 80 ? -14.526 -5.035 7.596 1.00 87.81 80 GLY A C 1
ATOM 596 O O . GLY A 1 80 ? -13.327 -5.212 7.809 1.00 87.81 80 GLY A O 1
ATOM 597 N N . HIS A 1 81 ?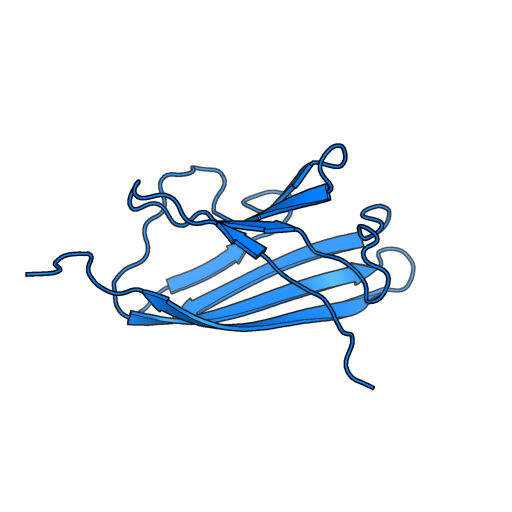 -15.061 -5.154 6.383 1.00 88.88 81 HIS A N 1
ATOM 598 C CA . HIS A 1 81 ? -14.305 -5.563 5.202 1.00 88.88 81 HIS A CA 1
ATOM 599 C C . HIS A 1 81 ? -14.094 -4.393 4.248 1.00 88.88 81 HIS A C 1
ATOM 601 O O . HIS A 1 81 ? -15.034 -3.681 3.885 1.00 88.88 81 HIS A O 1
ATOM 607 N N . TYR A 1 82 ? -12.860 -4.260 3.785 1.00 90.44 82 TYR A N 1
ATOM 608 C CA . TYR A 1 82 ? -12.430 -3.210 2.883 1.00 90.44 82 TYR A CA 1
ATOM 609 C C . TYR A 1 82 ? -11.747 -3.818 1.674 1.00 90.44 82 TYR A C 1
ATOM 611 O O . TYR A 1 82 ? -10.902 -4.693 1.816 1.00 90.44 82 TYR A O 1
ATOM 619 N N . ARG A 1 83 ? -12.067 -3.328 0.482 1.00 91.88 83 ARG A N 1
ATOM 620 C CA . ARG A 1 83 ? -11.257 -3.585 -0.706 1.00 91.88 83 ARG A CA 1
ATOM 621 C C . ARG A 1 83 ? -10.118 -2.591 -0.729 1.00 91.88 83 ARG A C 1
ATOM 623 O O . ARG A 1 83 ? -10.354 -1.407 -0.507 1.00 91.88 83 ARG A O 1
ATOM 630 N N . HIS A 1 84 ? -8.919 -3.064 -1.018 1.00 92.81 84 HIS A N 1
ATOM 631 C CA . HIS A 1 84 ? -7.767 -2.195 -1.193 1.00 92.81 84 HIS A CA 1
ATOM 632 C C . HIS A 1 84 ? -6.957 -2.579 -2.418 1.00 92.81 84 HIS A C 1
ATOM 634 O O . HIS A 1 84 ? -7.067 -3.696 -2.927 1.00 92.81 84 HIS A O 1
ATOM 640 N N . GLY A 1 85 ? -6.125 -1.650 -2.861 1.00 91.50 85 GLY A N 1
ATOM 641 C CA . GLY A 1 85 ? -5.136 -1.927 -3.880 1.00 91.50 85 GLY A CA 1
ATOM 642 C C . GLY A 1 85 ? -4.108 -0.821 -3.976 1.00 91.50 85 GLY A C 1
ATOM 643 O O . GLY A 1 85 ? -4.391 0.339 -3.668 1.00 91.50 85 GLY A O 1
ATOM 644 N N . PHE A 1 86 ? -2.922 -1.210 -4.419 1.00 90.81 86 PHE A N 1
ATOM 645 C CA . PHE A 1 86 ? -1.795 -0.328 -4.645 1.00 90.81 86 PHE A CA 1
ATOM 646 C C . PHE A 1 86 ? -1.346 -0.421 -6.096 1.00 90.81 86 PHE A C 1
ATOM 648 O O . PHE A 1 86 ? -1.122 -1.509 -6.641 1.00 90.81 86 PHE A O 1
ATOM 655 N N . ALA A 1 87 ? -1.223 0.745 -6.713 1.00 90.81 87 ALA A N 1
ATOM 656 C CA . ALA A 1 87 ? -0.814 0.905 -8.089 1.00 90.81 87 ALA A CA 1
ATOM 657 C C . ALA A 1 87 ? 0.403 1.823 -8.171 1.00 90.81 87 ALA A C 1
ATOM 659 O O . ALA A 1 87 ? 0.505 2.829 -7.468 1.00 90.81 87 ALA A O 1
ATOM 660 N N . MET A 1 88 ? 1.296 1.473 -9.086 1.00 90.31 88 MET A N 1
ATOM 661 C CA . MET A 1 88 ? 2.481 2.238 -9.429 1.00 90.31 88 MET A CA 1
ATOM 662 C C . MET A 1 88 ? 2.398 2.611 -10.905 1.00 90.31 88 MET A C 1
ATOM 664 O O . MET A 1 88 ? 2.157 1.747 -11.746 1.00 90.31 88 MET A O 1
ATOM 668 N N . THR A 1 89 ? 2.588 3.882 -11.239 1.00 90.62 89 THR A N 1
ATOM 669 C CA . THR A 1 89 ? 2.547 4.361 -12.626 1.00 90.62 89 THR A CA 1
ATOM 670 C C . THR A 1 89 ? 3.893 4.935 -13.020 1.00 90.62 89 THR A C 1
ATOM 672 O O . THR A 1 89 ? 4.391 5.857 -12.387 1.00 90.62 89 THR A O 1
ATOM 675 N N . HIS A 1 90 ? 4.496 4.403 -14.081 1.00 90.81 90 HIS A N 1
ATOM 676 C CA . HIS A 1 90 ? 5.764 4.911 -14.592 1.00 90.81 90 HIS A CA 1
ATOM 677 C C . HIS A 1 90 ? 5.549 6.262 -15.276 1.00 90.81 90 HIS A C 1
ATOM 679 O O . HIS A 1 90 ? 4.880 6.326 -16.307 1.00 90.81 90 HIS A O 1
ATOM 685 N N . ILE A 1 91 ? 6.147 7.327 -14.741 1.00 91.25 91 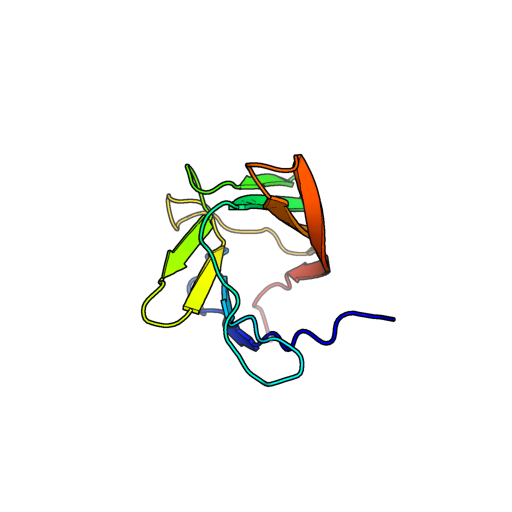ILE A N 1
ATOM 686 C CA . ILE A 1 91 ? 5.881 8.719 -15.138 1.00 91.25 91 ILE A CA 1
ATOM 687 C C . ILE A 1 91 ? 6.175 8.945 -16.624 1.00 91.25 91 ILE A C 1
ATOM 689 O O . ILE A 1 91 ? 5.393 9.585 -17.321 1.00 91.25 91 ILE A O 1
ATOM 693 N N . SER A 1 92 ? 7.284 8.400 -17.131 1.00 89.81 92 SER A N 1
ATOM 694 C CA . SER A 1 92 ? 7.704 8.654 -18.515 1.00 89.81 92 SER A CA 1
ATOM 695 C C . SER A 1 92 ? 6.883 7.883 -19.554 1.00 89.81 92 SER A C 1
ATOM 697 O O . SER A 1 92 ? 6.600 8.412 -20.625 1.00 89.81 92 SER A O 1
ATOM 699 N N . SER A 1 93 ? 6.488 6.643 -19.251 1.00 90.19 93 SER A N 1
ATOM 700 C CA . SER A 1 93 ? 5.743 5.791 -20.195 1.00 90.19 93 SER A CA 1
ATOM 701 C C . SER A 1 93 ? 4.226 5.799 -19.993 1.00 90.19 93 SER A C 1
ATOM 703 O O . SER A 1 93 ? 3.500 5.311 -20.852 1.00 90.19 93 SER A O 1
ATOM 705 N N . GLY A 1 94 ? 3.746 6.278 -18.843 1.00 89.12 94 GLY A N 1
ATOM 706 C CA . GLY A 1 94 ? 2.341 6.212 -18.433 1.00 89.12 94 GLY A CA 1
ATOM 707 C C . GLY A 1 94 ? 1.827 4.805 -18.102 1.00 89.12 94 GLY A C 1
ATOM 708 O O . GLY A 1 94 ? 0.640 4.643 -17.838 1.00 89.12 94 GLY A O 1
ATOM 709 N N . VAL A 1 95 ? 2.681 3.776 -18.125 1.00 89.75 95 VAL A N 1
ATOM 710 C CA . VAL A 1 95 ? 2.280 2.397 -17.821 1.00 89.75 95 VAL A CA 1
ATOM 711 C C . VAL A 1 95 ? 2.012 2.251 -16.325 1.00 89.75 95 VAL A C 1
ATOM 713 O O . VAL A 1 95 ? 2.901 2.493 -15.508 1.00 89.75 95 VAL A O 1
ATOM 716 N N . THR A 1 96 ? 0.798 1.819 -15.984 1.00 88.88 96 THR A N 1
ATOM 717 C CA . THR A 1 96 ? 0.391 1.498 -14.613 1.00 88.88 96 THR A CA 1
ATOM 718 C C . THR A 1 96 ? 0.488 -0.001 -14.358 1.00 88.88 96 THR A C 1
ATOM 720 O O . THR A 1 96 ? -0.080 -0.807 -15.095 1.00 88.88 96 THR A O 1
ATOM 723 N N . THR A 1 97 ? 1.158 -0.360 -13.270 1.00 86.06 97 THR A N 1
ATOM 724 C CA . THR A 1 97 ? 1.248 -1.718 -12.740 1.00 86.06 97 THR A CA 1
ATOM 725 C C . THR A 1 97 ? 0.529 -1.773 -11.401 1.00 86.06 97 THR A C 1
ATOM 727 O O . THR A 1 97 ? 0.820 -0.997 -10.491 1.00 86.06 97 THR A O 1
ATOM 730 N N . GLN A 1 98 ? -0.404 -2.711 -11.263 1.00 85.69 98 GLN A N 1
ATOM 731 C CA . GLN A 1 98 ? -1.025 -3.015 -9.980 1.00 85.69 98 GLN A CA 1
ATOM 732 C C . GLN A 1 98 ? -0.143 -4.015 -9.233 1.00 85.69 98 GLN A C 1
ATOM 734 O O . GLN A 1 98 ? 0.076 -5.126 -9.710 1.00 85.69 98 GLN A O 1
ATOM 739 N N . HIS A 1 99 ? 0.401 -3.595 -8.093 1.00 79.06 99 HIS A N 1
ATOM 740 C CA . HIS A 1 99 ? 1.333 -4.407 -7.307 1.00 79.06 99 HIS A CA 1
ATOM 741 C C . HIS A 1 99 ? 0.601 -5.368 -6.379 1.00 79.06 99 HIS A C 1
ATOM 743 O O . HIS A 1 99 ? 1.009 -6.518 -6.242 1.00 79.06 99 HIS A O 1
ATOM 749 N N . PHE A 1 100 ? -0.488 -4.907 -5.767 1.00 81.31 100 PHE A N 1
ATOM 750 C CA . PHE A 1 100 ? -1.395 -5.771 -5.028 1.00 81.31 100 PHE A CA 1
ATOM 751 C C . PHE A 1 100 ? -2.813 -5.214 -5.043 1.00 81.31 100 PHE A C 1
ATOM 753 O O . PHE A 1 100 ? -3.041 -4.003 -5.127 1.00 81.31 100 PHE A O 1
ATOM 760 N N . ASP A 1 101 ? -3.763 -6.128 -4.932 1.00 86.94 101 ASP A N 1
ATOM 761 C CA . ASP A 1 101 ? -5.170 -5.877 -4.690 1.00 86.94 101 ASP A CA 1
ATOM 762 C C . ASP A 1 101 ? -5.717 -6.950 -3.752 1.00 86.94 101 ASP A C 1
ATOM 764 O O . ASP A 1 101 ? -5.135 -8.024 -3.588 1.00 86.94 101 ASP A O 1
ATOM 768 N N . GLY A 1 102 ? -6.817 -6.650 -3.072 1.00 85.50 102 GLY A N 1
ATOM 76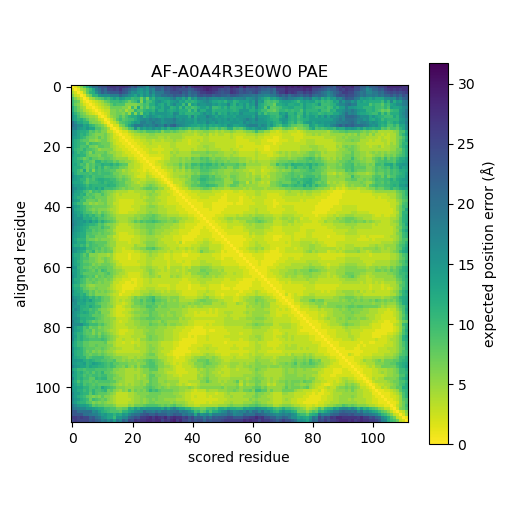9 C CA . GLY A 1 102 ? -7.377 -7.627 -2.156 1.00 85.50 102 GLY A CA 1
ATOM 770 C C . GLY A 1 102 ? -8.434 -7.084 -1.222 1.00 85.50 102 GLY A C 1
ATOM 771 O 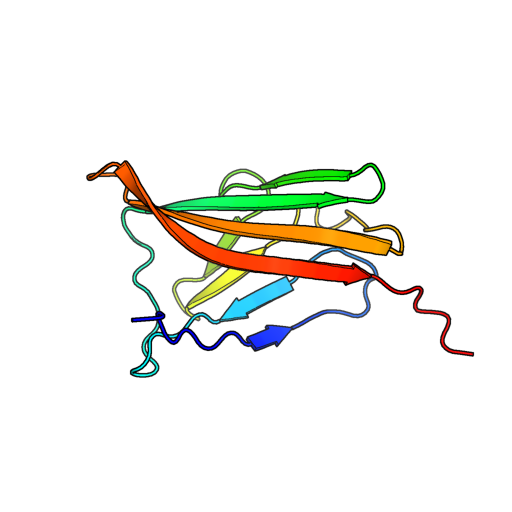O . GLY A 1 102 ? -9.093 -6.073 -1.482 1.00 85.50 102 GLY A O 1
ATOM 772 N N . THR A 1 103 ? -8.600 -7.802 -0.116 1.00 87.75 103 THR A N 1
ATOM 773 C CA . THR A 1 103 ? -9.519 -7.441 0.959 1.00 87.75 103 THR A CA 1
ATOM 774 C C . THR A 1 103 ? -8.768 -7.383 2.282 1.00 87.75 103 THR A C 1
ATOM 776 O O . THR A 1 103 ? -8.159 -8.368 2.690 1.00 87.75 103 THR A O 1
ATOM 779 N N . VAL A 1 104 ? -8.872 -6.251 2.972 1.00 84.44 104 VAL A N 1
ATOM 780 C CA . VAL A 1 104 ? -8.463 -6.094 4.368 1.00 84.44 104 VAL A CA 1
ATOM 781 C C . VAL A 1 104 ? -9.690 -6.324 5.240 1.00 84.44 104 VAL A C 1
ATOM 783 O O . VAL A 1 104 ? -10.755 -5.754 4.996 1.00 84.44 104 VAL A O 1
ATOM 786 N N . THR A 1 105 ? -9.548 -7.166 6.259 1.00 84.81 105 THR A N 1
ATOM 787 C CA . THR A 1 105 ? -10.575 -7.350 7.288 1.00 84.81 105 THR A CA 1
ATOM 788 C C . THR A 1 105 ? -10.087 -6.700 8.571 1.00 84.81 105 THR A C 1
ATOM 790 O O . THR A 1 105 ? -9.052 -7.089 9.100 1.00 84.81 105 THR A O 1
ATOM 793 N N . VAL A 1 106 ? -10.837 -5.716 9.056 1.00 84.50 106 VAL A N 1
ATOM 794 C CA . VAL A 1 106 ? -10.606 -5.062 10.343 1.00 84.50 106 VAL A CA 1
ATOM 795 C C . VAL A 1 106 ? -11.575 -5.678 11.342 1.00 84.50 106 VAL A C 1
ATOM 797 O O . VAL A 1 106 ? -12.790 -5.601 11.169 1.00 84.50 106 VAL A O 1
ATOM 800 N N . SER A 1 107 ? -11.054 -6.313 12.379 1.00 81.00 107 SER A N 1
ATOM 801 C CA . SER A 1 107 ? -11.844 -6.878 13.475 1.00 81.00 107 SER A CA 1
ATOM 802 C C . SER A 1 107 ? -11.765 -5.981 14.705 1.00 81.00 107 SER A C 1
ATOM 804 O O . SER A 1 107 ? -10.751 -5.325 14.929 1.00 81.00 107 SER A O 1
ATOM 806 N N . GLU A 1 108 ? -12.824 -5.952 15.519 1.00 75.31 108 GLU A N 1
ATOM 807 C CA . GLU A 1 108 ? -12.732 -5.329 16.841 1.00 75.31 108 GLU A CA 1
ATOM 808 C C . GLU A 1 108 ? -11.672 -6.052 17.674 1.00 75.31 108 GLU A C 1
ATOM 810 O O . GLU A 1 108 ? -11.713 -7.275 17.806 1.00 75.31 108 GLU A O 1
ATOM 815 N N . GLY A 1 109 ? -10.758 -5.291 18.281 1.00 64.06 109 GLY A N 1
ATOM 816 C CA . GLY A 1 109 ? -9.735 -5.805 19.199 1.00 64.06 109 GLY A CA 1
ATOM 817 C C . GLY A 1 109 ? -10.288 -6.346 20.524 1.00 64.06 109 GLY A C 1
ATOM 818 O O . GLY A 1 109 ? -9.518 -6.717 21.404 1.00 64.06 109 GLY A O 1
ATOM 819 N N . ASN A 1 110 ? -11.614 -6.426 20.675 1.00 58.38 110 ASN A N 1
ATOM 820 C CA . ASN A 1 110 ? -12.285 -7.040 21.815 1.00 58.38 110 ASN A CA 1
ATOM 821 C C . ASN A 1 110 ? -12.191 -8.576 21.727 1.00 58.38 110 ASN A C 1
ATOM 823 O O . ASN A 1 110 ? -13.205 -9.266 21.612 1.00 58.38 110 ASN A O 1
ATOM 827 N N . LEU A 1 111 ? -10.976 -9.123 21.772 1.00 48.34 111 LEU A N 1
ATOM 828 C CA . LEU A 1 111 ? -10.762 -10.535 22.075 1.00 48.34 111 LEU A CA 1
ATOM 829 C C . LEU A 1 111 ? -11.133 -10.736 23.552 1.00 48.34 111 LEU A C 1
ATOM 831 O O . LEU A 1 111 ? -10.365 -10.394 24.448 1.00 48.34 111 LEU A O 1
ATOM 835 N N . ARG A 1 112 ? -12.362 -11.201 23.792 1.00 42.09 112 ARG A N 1
ATOM 836 C CA . ARG A 1 112 ? -12.778 -11.754 25.086 1.00 42.09 112 ARG A CA 1
ATOM 837 C C . ARG A 1 112 ? -12.204 -13.147 25.288 1.00 42.09 112 ARG A C 1
ATOM 839 O O . ARG A 1 112 ? -12.178 -13.909 24.297 1.00 42.09 112 ARG A O 1
#

Secondary structure (DSSP, 8-state):
-----B--EEE-SSSS--EEE--B-TTSPPPP-TTEEEEEEEEETTEEEEEETTTTEEEETTTTEEEES-TTS---PPSEEEEEEEEEEETTT--EEEEEEEEEEEPPS---

pLDDT: mean 82.2, std 13.52, range [36.16, 95.12]

Sequence (112 aa):
MGAAYECTLETTDDETFLFSILPRDAGGNAPTWANFSYAYSLVGCGVCLTLTEADGIEIDEATAALTIGPSDRSYRLRPGHYRHGFAMTHISSGVTTQHFDGTVTVSEGNLR

Solvent-accessible surface area (backbone atoms only — not comparable to full-atom values): 6668 Å² total; per-residue (Å²): 135,81,84,58,62,53,73,56,78,53,76,72,90,80,65,42,53,49,39,40,35,45,53,20,45,82,85,67,44,64,75,82,74,79,67,51,48,55,40,38,41,38,42,36,89,94,45,79,48,74,32,28,69,89,48,16,39,47,76,40,80,91,78,45,36,38,37,44,33,53,72,82,72,65,56,60,77,70,66,42,60,27,42,36,37,35,36,40,29,33,64,89,80,65,53,70,46,75,79,47,70,51,74,50,76,41,72,73,87,78,79,124